Protein 8GJS (pdb70)

Secondary structure (DSSP, 8-state):
---SS-EEEE-HHHHHHHHHTT---SSEEHHHHHHHHHHHHHHTT-B-SSSTTEEE-TTSHHHHHHTSSEEETTS-HHHHHHHHHHEEE-/----HHHH------

Structure (mmCIF, N/CA/C/O backbone):
data_8GJS
#
_entry.id   8GJS
#
_cell.length_a   81.513
_cell.length_b   108.942
_cell.length_c   31.434
_cell.angle_alpha   90.00
_cell.angle_beta   90.00
_cell.angle_gamma   90.00
#
_symmetry.space_group_name_H-M   'C 2 2 21'
#
loop_
_entity.id
_entity.type
_entity.pdbx_description
1 polymer 'Protein Mdm4'
2 polymer ACE-LEU-THR-PHE-ALA-GLU-TYR-TRP-ALA-GLN-LEU-DAL-ALA-ALA-ALA-ALA-ALA-DAL
3 water water
#
loop_
_atom_site.group_PDB
_atom_site.id
_atom_site.type_symbol
_atom_site.label_atom_id
_atom_site.label_alt_id
_atom_site.label_comp_id
_atom_site.label_asym_id
_atom_site.label_entity_id
_atom_site.label_seq_id
_atom_site.pdbx_PDB_ins_code
_atom_site.Cartn_x
_atom_site.Cartn_y
_atom_site.Cartn_z
_atom_site.occupancy
_atom_site.B_iso_or_equiv
_atom_site.auth_seq_id
_atom_site.auth_comp_id
_atom_site.auth_asym_id
_atom_site.auth_atom_id
_atom_site.pdbx_PDB_model_num
ATOM 1 N N . LEU A 1 1 ? 23.233 9.575 -11.291 1.00 72.44 17 LEU A N 1
ATOM 2 C CA . LEU A 1 1 ? 21.963 8.918 -10.867 1.00 72.31 17 LEU A CA 1
ATOM 3 C C . LEU A 1 1 ? 21.627 7.740 -11.780 1.00 72.18 17 LEU A C 1
ATOM 4 O O . LEU A 1 1 ? 21.914 7.767 -12.977 1.00 71.88 17 LEU A O 1
ATOM 9 N N . PRO A 1 2 ? 21.008 6.691 -11.219 1.00 72.19 18 PRO A N 1
ATOM 10 C CA . PRO A 1 2 ? 20.688 5.453 -11.940 1.00 72.30 18 PRO A CA 1
ATOM 11 C C . PRO A 1 2 ? 19.677 5.640 -13.070 1.00 72.46 18 PRO A C 1
ATOM 12 O O . PRO A 1 2 ? 18.997 6.664 -13.148 1.00 72.43 18 PRO A O 1
ATOM 16 N N . GLY A 1 3 ? 19.585 4.637 -13.939 1.00 72.57 19 GLY A N 1
ATOM 17 C CA . GLY A 1 3 ? 18.678 4.705 -15.070 1.00 72.37 19 GLY A CA 1
ATOM 18 C C . GLY A 1 3 ? 17.217 4.618 -14.674 1.00 72.11 19 GLY A C 1
ATOM 19 O O . GLY A 1 3 ? 16.872 4.795 -13.507 1.00 72.85 19 GLY A O 1
ATOM 20 N N . GLU A 1 4 ? 16.357 4.338 -15.648 1.00 71.36 20 GLU A N 1
ATOM 21 C CA . GLU A 1 4 ? 14.913 4.397 -15.445 1.00 70.53 20 GLU A CA 1
ATOM 22 C C . GLU A 1 4 ? 14.377 3.220 -14.634 1.00 68.38 20 GLU A C 1
ATOM 23 O O . GLU A 1 4 ? 13.392 3.357 -13.908 1.00 69.04 20 GLU A O 1
ATOM 29 N N . GLY A 1 5 ? 15.024 2.066 -14.760 1.00 65.50 21 GLY A N 1
ATOM 30 C CA . GLY A 1 5 ? 14.524 0.872 -14.103 1.00 61.13 21 GLY A CA 1
ATOM 31 C C . GLY A 1 5 ? 15.100 0.647 -12.718 1.00 58.00 21 GLY A C 1
ATOM 32 O O . GLY A 1 5 ? 14.492 -0.034 -11.889 1.00 57.83 21 GLY A O 1
ATOM 33 N N . THR A 1 6 ? 16.272 1.221 -12.463 1.00 53.71 22 THR A N 1
ATOM 34 C CA . THR A 1 6 ? 16.962 1.016 -11.195 1.00 49.19 22 THR A CA 1
ATOM 35 C C . THR A 1 6 ? 16.217 1.698 -10.053 1.00 45.59 22 THR A C 1
ATOM 36 O O . THR A 1 6 ? 15.686 2.797 -10.213 1.00 44.62 22 THR A O 1
ATOM 40 N N . GLN A 1 7 ? 16.177 1.038 -8.901 1.00 40.32 23 GLN A N 1
ATOM 41 C CA . GLN A 1 7 ? 15.436 1.555 -7.761 1.00 36.04 23 GLN A CA 1
ATOM 42 C C . GLN A 1 7 ? 16.357 2.176 -6.721 1.00 32.10 23 GLN A C 1
ATOM 43 O O . GLN A 1 7 ? 17.509 1.773 -6.571 1.00 30.37 23 GLN A O 1
ATOM 49 N N . VAL A 1 8 ? 15.835 3.169 -6.009 1.00 28.33 24 VAL A N 1
ATOM 50 C CA . VAL A 1 8 ? 16.596 3.871 -4.987 1.00 25.51 24 VAL A CA 1
ATOM 51 C C . VAL A 1 8 ? 15.760 4.000 -3.724 1.00 23.74 24 VAL A C 1
ATOM 52 O O . VAL A 1 8 ? 14.531 3.979 -3.774 1.00 24.48 24 VAL A O 1
ATOM 56 N N . HIS A 1 9 ? 16.438 4.133 -2.593 1.00 22.96 25 HIS A N 1
ATOM 57 C CA . HIS A 1 9 ? 15.768 4.364 -1.322 1.00 22.89 25 HIS A CA 1
ATOM 58 C C . HIS A 1 9 ? 16.170 5.741 -0.800 1.00 22.38 25 HIS A C 1
ATOM 59 O O . HIS A 1 9 ? 17.340 5.987 -0.518 1.00 22.33 25 HIS A O 1
ATOM 66 N N . PRO A 1 10 ? 15.200 6.661 -0.676 1.00 22.80 26 PRO A N 1
ATOM 67 C CA . PRO A 1 10 ? 15.500 8.016 -0.200 1.00 23.35 26 PRO A CA 1
ATOM 68 C C . PRO A 1 10 ? 15.886 8.039 1.275 1.00 24.88 26 PRO A C 1
ATOM 69 O O . PRO A 1 10 ? 15.244 7.390 2.103 1.00 25.64 26 PRO A O 1
ATOM 73 N N . ARG A 1 11 ? 16.930 8.793 1.599 1.00 24.80 27 ARG A N 1
ATOM 74 C CA . ARG A 1 11 ? 17.287 9.043 2.987 1.00 26.47 27 ARG A CA 1
ATOM 75 C C . ARG A 1 11 ? 16.157 9.805 3.679 1.00 26.44 27 ARG A C 1
ATOM 76 O O . ARG A 1 11 ? 15.329 10.439 3.021 1.00 24.46 27 ARG A O 1
ATOM 84 N N . ALA A 1 12 ? 16.135 9.746 5.007 1.00 26.03 28 ALA A N 1
ATOM 85 C CA . ALA A 1 12 ? 14.981 10.193 5.785 1.00 27.17 28 ALA A CA 1
ATOM 86 C C . ALA A 1 12 ? 14.486 11.602 5.447 1.00 25.43 28 ALA A C 1
ATOM 87 O O . ALA A 1 12 ? 13.291 11.807 5.233 1.00 25.25 28 ALA A O 1
ATOM 89 N N . PRO A 1 13 ? 15.396 12.591 5.392 1.00 25.02 29 PRO A N 1
ATOM 90 C CA . PRO A 1 13 ? 14.991 13.981 5.141 1.00 24.10 29 PRO A CA 1
ATOM 91 C C . PRO A 1 13 ? 14.276 14.152 3.800 1.00 22.87 29 PRO A C 1
ATOM 92 O O . PRO A 1 13 ? 13.324 14.924 3.689 1.00 22.35 29 PRO A O 1
ATOM 96 N N . LEU A 1 14 ? 14.739 13.431 2.784 1.00 21.51 30 LEU A N 1
ATOM 97 C CA . LEU A 1 14 ? 14.100 13.475 1.474 1.00 19.92 30 LEU A CA 1
ATOM 98 C C . LEU A 1 14 ? 12.793 12.681 1.484 1.00 20.95 30 LEU A C 1
ATOM 99 O O . LEU A 1 14 ? 11.784 13.125 0.940 1.00 19.83 30 LEU A O 1
ATOM 104 N N . LEU A 1 15 ? 12.804 11.512 2.118 1.00 21.25 31 LEU A N 1
ATOM 105 C CA . LEU A 1 15 ? 11.600 10.693 2.177 1.00 23.20 31 LEU A CA 1
ATOM 106 C C . LEU A 1 15 ? 10.462 11.473 2.825 1.00 23.05 31 LEU A C 1
ATOM 107 O O . LEU A 1 15 ? 9.314 11.390 2.391 1.00 24.23 31 LEU A O 1
ATOM 112 N N . GLN A 1 16 ? 10.792 12.236 3.862 1.00 24.87 32 GLN A N 1
ATOM 113 C CA . GLN A 1 16 ? 9.804 13.054 4.559 1.00 27.84 32 GLN A CA 1
ATOM 114 C C . GLN A 1 16 ? 9.106 13.984 3.573 1.00 27.88 32 GLN A C 1
ATOM 115 O O . GLN A 1 16 ? 7.880 14.111 3.579 1.00 27.95 32 GLN A O 1
ATOM 121 N N . ILE A 1 17 ? 9.895 14.628 2.721 1.00 25.93 33 ILE A N 1
ATOM 122 C CA . ILE A 1 17 ? 9.352 15.553 1.734 1.00 24.34 33 ILE A CA 1
ATOM 123 C C . ILE A 1 17 ? 8.480 14.839 0.707 1.00 22.04 33 ILE A C 1
ATOM 124 O O . ILE A 1 17 ? 7.404 15.325 0.351 1.00 22.52 33 ILE A O 1
ATOM 129 N N . LEU A 1 18 ? 8.927 13.678 0.238 1.00 21.80 34 LEU A N 1
ATOM 130 C CA . LEU A 1 18 ? 8.135 12.901 -0.707 1.00 22.53 34 LEU A CA 1
ATOM 131 C C . LEU A 1 18 ? 6.804 12.487 -0.071 1.00 24.29 34 LEU A C 1
ATOM 132 O O . LEU A 1 18 ? 5.769 12.462 -0.737 1.00 25.45 34 LEU A O 1
ATOM 137 N N . LYS A 1 19 ? 6.837 12.177 1.222 1.00 26.87 35 LYS A N 1
ATOM 138 C CA . LYS A 1 19 ? 5.626 11.802 1.953 1.00 29.50 35 LYS A CA 1
ATOM 139 C C . LYS A 1 19 ? 4.613 12.942 1.988 1.00 28.42 35 LYS A C 1
ATOM 140 O O . LYS A 1 19 ? 3.417 12.729 1.793 1.00 27.93 35 LYS A O 1
ATOM 146 N N . VAL A 1 20 ? 5.097 14.152 2.243 1.00 28.53 36 VAL A N 1
ATOM 147 C CA . VAL A 1 20 ? 4.237 15.329 2.240 1.00 27.99 36 VAL A CA 1
ATOM 148 C C . VAL A 1 2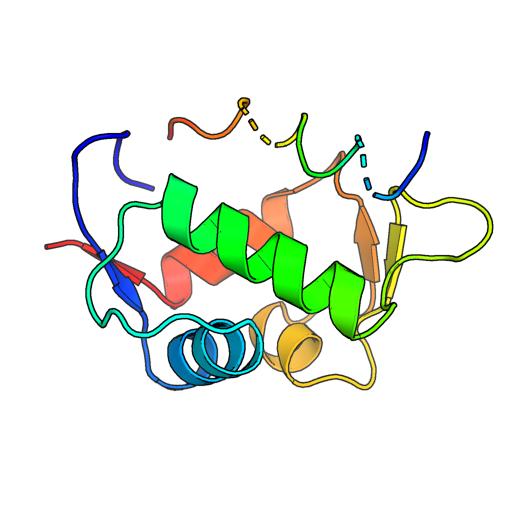0 ? 3.512 15.457 0.904 1.00 28.22 36 VAL A C 1
ATOM 149 O O . VAL A 1 20 ? 2.359 15.880 0.852 1.00 28.26 36 VAL A O 1
ATOM 153 N N . ALA A 1 21 ? 4.191 15.072 -0.174 1.00 27.07 37 ALA A N 1
ATOM 154 C CA . ALA A 1 21 ? 3.630 15.170 -1.516 1.00 26.92 37 ALA A CA 1
ATOM 155 C C . ALA A 1 21 ? 2.717 13.993 -1.843 1.00 27.90 37 ALA A C 1
ATOM 156 O O . ALA A 1 21 ? 2.149 13.927 -2.930 1.00 29.32 37 ALA A O 1
ATOM 158 N N . GLY A 1 22 ? 2.590 13.059 -0.905 1.00 29.35 38 GLY A N 1
ATOM 159 C CA . GLY A 1 22 ? 1.616 11.993 -1.058 1.00 30.74 38 GLY A CA 1
ATOM 160 C C . GLY A 1 22 ? 2.195 10.619 -1.352 1.00 31.78 38 GLY A C 1
ATOM 161 O O . GLY A 1 22 ? 1.451 9.678 -1.622 1.00 32.01 38 GLY A O 1
ATOM 162 N N . ALA A 1 23 ? 3.518 10.496 -1.301 1.00 32.15 39 ALA A N 1
ATOM 163 C CA . ALA A 1 23 ? 4.171 9.228 -1.612 1.00 32.86 39 ALA A CA 1
ATOM 164 C C . ALA A 1 23 ? 3.963 8.223 -0.485 1.00 34.21 39 ALA A C 1
ATOM 165 O O . ALA A 1 23 ? 4.206 8.527 0.682 1.00 33.47 39 ALA A O 1
ATOM 167 N N . GLN A 1 24 ? 3.515 7.026 -0.848 1.00 37.55 40 GLN A N 1
ATOM 168 C CA . GLN A 1 24 ? 3.286 5.958 0.117 1.00 41.04 40 GLN A CA 1
ATOM 169 C C . GLN A 1 24 ? 4.455 4.976 0.100 1.00 42.17 40 GLN A C 1
ATOM 170 O O . GLN A 1 24 ? 4.707 4.275 1.080 1.00 43.45 40 GLN A O 1
ATOM 176 N N . GLU A 1 25 ? 5.164 4.938 -1.023 1.00 42.56 41 GLU A N 1
ATOM 177 C CA . GLU A 1 25 ? 6.244 3.981 -1.229 1.00 42.49 41 GLU A CA 1
ATOM 178 C C . GLU A 1 25 ? 7.469 4.321 -0.383 1.00 41.57 41 GLU A C 1
ATOM 179 O O . GLU A 1 25 ? 7.584 5.426 0.150 1.00 40.76 41 GLU A O 1
ATOM 185 N N . GLU A 1 26 ? 8.378 3.359 -0.260 1.00 39.93 42 GLU A N 1
ATOM 186 C CA . GLU A 1 26 ? 9.660 3.588 0.395 1.00 38.30 42 GLU A CA 1
ATOM 187 C C . GLU A 1 26 ? 10.792 3.366 -0.604 1.00 36.03 42 GLU A C 1
ATOM 188 O O . GLU A 1 26 ? 11.933 3.760 -0.367 1.00 34.65 42 GLU A O 1
ATOM 194 N N . VAL A 1 27 ? 10.464 2.723 -1.720 1.00 34.65 43 VAL A N 1
ATOM 195 C CA . VAL A 1 27 ? 11.419 2.500 -2.800 1.00 33.59 43 VAL A CA 1
ATOM 196 C C . VAL A 1 27 ? 10.893 3.093 -4.102 1.00 32.27 43 VAL A C 1
ATOM 197 O O . VAL A 1 27 ? 9.720 2.931 -4.440 1.00 33.30 43 VAL A O 1
ATOM 201 N N . PHE A 1 28 ? 11.767 3.782 -4.829 1.00 31.19 44 PHE A N 1
ATOM 202 C CA . PHE A 1 28 ? 11.357 4.547 -6.001 1.00 29.23 44 PHE A CA 1
ATOM 203 C C . PHE A 1 28 ? 12.318 4.337 -7.162 1.00 27.03 44 PHE A C 1
ATOM 204 O O . PHE A 1 28 ? 13.441 3.873 -6.974 1.00 27.39 44 PHE A O 1
ATOM 212 N N . THR A 1 29 ? 11.871 4.692 -8.361 1.00 26.67 45 THR A N 1
ATOM 213 C CA . THR A 1 29 ? 12.788 5.021 -9.443 1.00 27.04 45 THR A CA 1
ATOM 214 C C . THR A 1 29 ? 13.090 6.515 -9.333 1.00 26.81 45 THR A C 1
ATOM 215 O O . THR A 1 29 ? 12.344 7.255 -8.692 1.00 26.36 45 THR A O 1
ATOM 219 N N . VAL A 1 30 ? 14.177 6.959 -9.952 1.00 26.53 46 VAL A N 1
ATOM 220 C CA . VAL A 1 30 ? 14.519 8.376 -9.923 1.00 27.60 46 VAL A CA 1
ATOM 221 C C . VAL A 1 30 ? 13.381 9.219 -10.492 1.00 27.45 46 VAL A C 1
ATOM 222 O O . VAL A 1 30 ? 13.090 10.301 -9.988 1.00 25.56 46 VAL A O 1
ATOM 226 N N . LYS A 1 31 ? 12.730 8.715 -11.534 1.00 28.12 47 LYS A N 1
ATOM 227 C CA . LYS A 1 31 ? 11.643 9.449 -12.170 1.00 29.02 47 LYS A CA 1
ATOM 228 C C . LYS A 1 31 ? 10.471 9.651 -11.211 1.00 27.85 47 LYS A C 1
ATOM 229 O O . LYS A 1 31 ? 9.831 10.702 -11.213 1.00 27.25 47 LYS A O 1
ATOM 235 N N . GLU A 1 32 ? 10.197 8.645 -10.389 1.00 26.64 48 GLU A N 1
ATOM 236 C CA . GLU A 1 32 ? 9.143 8.751 -9.388 1.00 25.73 48 GLU A CA 1
ATOM 237 C C . GLU A 1 32 ? 9.507 9.757 -8.298 1.00 23.95 48 GLU A C 1
ATOM 238 O O . GLU A 1 32 ? 8.655 10.520 -7.843 1.00 24.24 48 GLU A O 1
ATOM 244 N N . VAL A 1 33 ? 10.770 9.755 -7.884 1.00 22.30 49 VAL A N 1
ATOM 245 C CA . VAL A 1 33 ? 11.255 10.750 -6.932 1.00 20.93 49 VAL A CA 1
ATOM 246 C C . 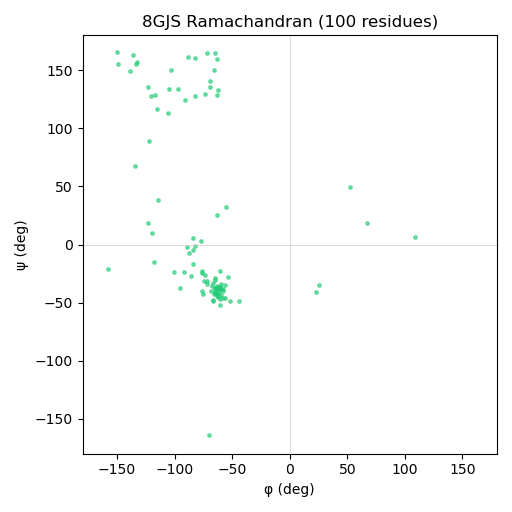VAL A 1 33 ? 11.040 12.149 -7.508 1.00 21.13 49 VAL A C 1
ATOM 247 O O . VAL A 1 33 ? 10.536 13.045 -6.826 1.00 18.89 49 VAL A O 1
ATOM 251 N N . MET A 1 34 ? 11.407 12.328 -8.773 1.00 19.95 50 MET A N 1
ATOM 252 C CA . MET A 1 34 ? 11.247 13.622 -9.424 1.00 21.82 50 MET A CA 1
ATOM 253 C C . MET A 1 34 ? 9.780 14.025 -9.531 1.00 21.71 50 MET A C 1
ATOM 254 O O . MET A 1 34 ? 9.443 15.203 -9.411 1.00 21.86 50 MET A O 1
ATOM 259 N N . HIS A 1 35 ? 8.906 13.049 -9.755 1.00 21.99 51 HIS A N 1
ATOM 260 C CA . HIS A 1 35 ? 7.475 13.321 -9.808 1.00 22.46 51 HIS A CA 1
ATOM 261 C C . HIS A 1 35 ? 6.986 13.899 -8.485 1.00 21.63 51 HIS A C 1
ATOM 262 O O . HIS A 1 35 ? 6.255 14.891 -8.459 1.00 19.61 51 HIS A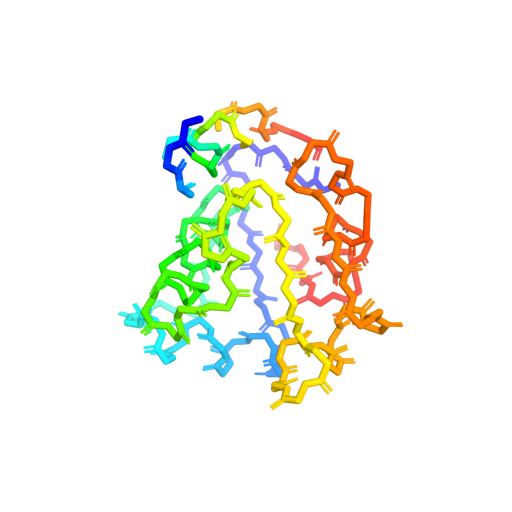 O 1
ATOM 269 N N . TYR A 1 36 ? 7.388 13.280 -7.382 1.00 20.54 52 TYR A N 1
ATOM 270 C CA . TYR A 1 36 ? 6.915 13.728 -6.081 1.00 20.91 52 TYR A CA 1
ATOM 271 C C . TYR A 1 36 ? 7.530 15.061 -5.655 1.00 18.83 52 TYR A C 1
ATOM 272 O O . TYR A 1 36 ? 6.882 15.844 -4.963 1.00 18.66 52 TYR A O 1
ATOM 281 N N . LEU A 1 37 ? 8.766 15.327 -6.073 1.00 18.25 53 LEU A N 1
ATOM 282 C CA . LEU A 1 37 ? 9.377 16.625 -5.787 1.00 18.13 53 LEU A CA 1
ATOM 283 C C . LEU A 1 37 ? 8.626 17.738 -6.512 1.00 18.38 53 LEU A C 1
ATOM 284 O O . LEU A 1 37 ? 8.400 18.811 -5.952 1.00 16.92 53 LEU A O 1
ATOM 289 N N . GLY A 1 38 ? 8.233 17.478 -7.756 1.00 18.05 54 GLY A N 1
ATOM 290 C CA . GLY A 1 38 ? 7.422 18.436 -8.485 1.00 18.38 54 GLY A CA 1
ATOM 291 C C . GLY A 1 38 ? 6.074 18.664 -7.823 1.00 18.10 54 GLY A C 1
ATOM 292 O O . GLY A 1 38 ? 5.596 19.793 -7.738 1.00 15.32 54 GLY A O 1
ATOM 293 N N . GLN A 1 39 ? 5.461 17.585 -7.349 1.00 18.29 55 GLN A N 1
ATOM 294 C CA . GLN A 1 39 ? 4.193 17.674 -6.630 1.00 18.68 55 GLN A CA 1
ATOM 295 C C . GLN A 1 39 ? 4.358 18.539 -5.385 1.00 16.11 55 GLN A C 1
ATOM 296 O O . GLN A 1 39 ? 3.520 19.382 -5.081 1.00 15.87 55 GLN A O 1
ATOM 302 N N . TYR A 1 40 ? 5.453 18.321 -4.669 1.00 16.27 56 TYR A N 1
ATOM 303 C CA . TYR A 1 40 ? 5.732 19.064 -3.448 1.00 15.46 56 TYR A CA 1
ATOM 304 C C . TYR A 1 40 ? 5.858 20.568 -3.712 1.00 14.93 56 TYR A C 1
ATOM 305 O O . TYR A 1 40 ? 5.216 21.381 -3.049 1.00 13.05 56 TYR A O 1
ATOM 314 N N . ILE A 1 41 ? 6.696 20.935 -4.678 1.00 13.53 57 ILE A N 1
ATOM 315 C CA . ILE A 1 41 ? 6.901 22.340 -5.011 1.00 12.43 57 ILE A CA 1
ATOM 316 C C . ILE A 1 41 ? 5.603 23.002 -5.455 1.00 13.51 57 ILE A C 1
ATOM 317 O O . ILE A 1 41 ? 5.331 24.156 -5.124 1.00 13.02 57 ILE A O 1
ATOM 322 N N . MET A 1 42 ? 4.799 22.258 -6.205 1.00 15.53 58 MET A N 1
ATOM 323 C CA . MET A 1 42 ? 3.520 22.755 -6.685 1.00 16.32 58 MET A CA 1
ATOM 324 C C . MET A 1 42 ? 2.546 22.980 -5.524 1.00 15.92 58 MET A C 1
ATOM 325 O O . MET A 1 42 ? 1.933 24.044 -5.416 1.00 17.03 58 MET A O 1
ATOM 330 N N . MET A 1 43 ? 2.421 21.989 -4.644 1.00 15.44 59 MET A N 1
ATOM 331 C CA . MET A 1 43 ? 1.500 22.086 -3.511 1.00 17.27 59 MET A CA 1
ATOM 332 C C . MET A 1 43 ? 1.863 23.235 -2.586 1.00 17.19 59 MET A C 1
ATOM 333 O O . MET A 1 43 ? 0.985 23.940 -2.088 1.00 14.70 59 MET A O 1
ATOM 338 N N . LYS A 1 44 ? 3.161 23.403 -2.342 1.00 14.94 60 LYS A N 1
ATOM 339 C CA . LYS A 1 44 ? 3.649 24.426 -1.424 1.00 16.08 60 LYS A CA 1
ATOM 340 C C . LYS A 1 44 ? 3.790 25.780 -2.116 1.00 14.81 60 LYS A C 1
ATOM 341 O O . LYS A 1 44 ? 4.114 26.782 -1.474 1.00 14.85 60 LYS A O 1
ATOM 347 N N . GLN A 1 45 ? 3.550 25.796 -3.426 1.00 13.62 61 GLN A N 1
ATOM 348 C CA . GLN A 1 45 ? 3.645 27.016 -4.225 1.00 12.93 61 GLN A CA 1
ATOM 349 C C . GLN A 1 45 ? 4.979 27.730 -4.039 1.00 13.66 61 GLN A C 1
ATOM 350 O O . GLN A 1 45 ? 5.026 28.938 -3.806 1.00 12.55 61 GLN A O 1
ATOM 356 N N . LEU A 1 46 ? 6.062 26.968 -4.156 1.00 12.97 62 LEU A N 1
ATOM 357 C CA . LEU A 1 46 ? 7.401 27.506 -3.955 1.00 13.95 62 LEU A CA 1
ATOM 358 C C . LEU A 1 46 ? 7.940 28.161 -5.220 1.00 14.97 62 LEU A C 1
ATOM 359 O O . LEU A 1 46 ? 8.894 28.935 -5.164 1.00 16.41 62 LEU A O 1
ATOM 364 N N . TYR A 1 47 ? 7.328 27.866 -6.365 1.00 14.04 63 TYR A N 1
ATOM 365 C CA . TYR A 1 47 ? 7.754 28.5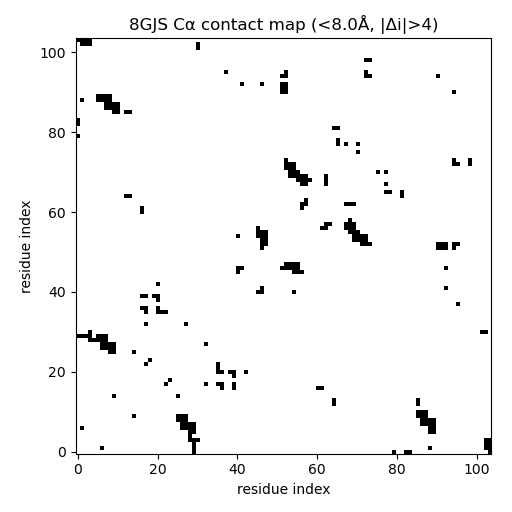12 -7.597 1.00 13.68 63 TYR A CA 1
ATOM 366 C C . TYR A 1 47 ? 7.466 30.011 -7.564 1.00 16.15 63 TYR A C 1
ATOM 367 O O . TYR A 1 47 ? 6.524 30.466 -6.907 1.00 16.36 63 TYR A O 1
ATOM 376 N N . ASP A 1 48 ? 8.300 30.773 -8.264 1.00 14.81 64 ASP A N 1
ATOM 377 C CA . ASP A 1 48 ? 8.075 32.201 -8.450 1.00 17.51 64 ASP A CA 1
ATOM 378 C C . ASP A 1 48 ? 6.761 32.398 -9.209 1.00 17.09 64 ASP A C 1
ATOM 379 O O . ASP A 1 48 ? 6.514 31.736 -10.214 1.00 17.07 64 ASP A O 1
ATOM 384 N N . LYS A 1 49 ? 5.917 33.306 -8.729 1.00 20.47 65 LYS A N 1
ATOM 385 C CA . LYS A 1 49 ? 4.582 33.475 -9.302 1.00 21.70 65 LYS A CA 1
ATOM 386 C C . LYS A 1 49 ? 4.608 34.022 -10.732 1.00 22.25 65 LYS A C 1
ATOM 387 O O . LYS A 1 49 ? 3.750 33.683 -11.554 1.00 20.96 65 LYS A O 1
ATOM 393 N N . GLN A 1 50 ? 5.595 34.864 -11.025 1.00 21.35 66 GLN A N 1
ATOM 394 C CA . GLN A 1 50 ? 5.672 35.537 -12.316 1.00 22.89 66 GLN A CA 1
ATOM 395 C C . GLN A 1 50 ? 6.576 34.802 -13.305 1.00 22.24 66 GLN A C 1
ATOM 396 O O . GLN A 1 50 ? 6.288 34.748 -14.500 1.00 22.32 66 GLN A O 1
ATOM 402 N N . ARG A 1 51 ? 7.672 34.243 -12.803 1.00 19.35 67 ARG A N 1
ATOM 403 C CA . ARG A 1 51 ? 8.614 33.520 -13.649 1.00 17.34 67 ARG A CA 1
ATOM 404 C C . ARG A 1 51 ? 8.767 32.091 -13.126 1.00 15.87 67 ARG A C 1
ATOM 405 O O . ARG A 1 51 ? 9.639 31.804 -12.306 1.00 14.95 67 ARG A O 1
ATOM 413 N N . GLN A 1 52 ? 7.913 31.195 -13.611 1.00 14.82 68 GLN A N 1
ATOM 414 C CA . GLN A 1 52 ? 7.603 29.979 -12.865 1.00 14.33 68 GLN A CA 1
ATOM 415 C C . GLN A 1 52 ? 8.591 28.832 -13.047 1.00 15.11 68 GLN A C 1
ATOM 416 O O . GLN A 1 52 ? 8.379 27.739 -12.525 1.00 12.75 68 GLN A O 1
ATOM 422 N N . HIS A 1 53 ? 9.680 29.084 -13.770 1.00 14.17 69 HIS A N 1
ATOM 423 C CA . HIS A 1 53 ? 10.787 28.130 -13.823 1.00 13.79 69 HIS A CA 1
ATOM 424 C C . HIS A 1 53 ? 11.762 28.372 -12.673 1.00 13.69 69 HIS A C 1
ATOM 425 O O . HIS A 1 53 ? 12.693 27.597 -12.470 1.00 13.03 69 HIS A O 1
ATOM 432 N N . ILE A 1 54 ? 11.550 29.450 -11.926 1.00 12.80 70 ILE A N 1
ATOM 433 C CA . ILE A 1 54 ? 12.369 29.736 -10.754 1.00 13.02 70 ILE A CA 1
ATOM 434 C C . ILE A 1 54 ? 11.652 29.249 -9.499 1.00 13.52 70 ILE A C 1
ATOM 435 O O . ILE A 1 54 ? 10.457 29.495 -9.325 1.00 13.76 70 ILE A O 1
ATOM 440 N N . VAL A 1 55 ? 12.385 28.553 -8.634 1.00 14.09 71 VAL A N 1
ATOM 441 C CA . VAL A 1 55 ? 11.825 28.046 -7.381 1.00 13.52 71 VAL A CA 1
ATOM 442 C C . VAL A 1 55 ? 12.543 28.678 -6.192 1.00 15.54 71 VAL A C 1
ATOM 443 O O . VAL A 1 55 ? 13.773 28.653 -6.117 1.00 15.82 71 VAL A O 1
ATOM 447 N N . HIS A 1 56 ? 11.770 29.235 -5.263 1.00 14.90 72 HIS A N 1
ATOM 448 C CA . HIS A 1 56 ? 12.327 29.838 -4.055 1.00 16.04 72 HIS A CA 1
ATOM 449 C C . HIS A 1 56 ? 12.065 28.927 -2.857 1.00 16.93 72 HIS A C 1
ATOM 450 O O . HIS A 1 56 ? 10.915 28.746 -2.441 1.00 17.89 72 HIS A O 1
ATOM 457 N N . CYS A 1 57 ? 13.132 28.366 -2.296 1.00 16.13 73 CYS A N 1
ATOM 458 C CA . CYS A 1 57 ? 13.011 27.341 -1.261 1.00 17.62 73 CYS A CA 1
ATOM 459 C C . CYS A 1 57 ? 13.730 27.722 0.031 1.00 18.51 73 CYS A C 1
ATOM 460 O O . CYS A 1 57 ? 14.000 26.863 0.871 1.00 16.49 73 CYS A O 1
ATOM 463 N N . HIS A 1 58 ? 14.022 29.009 0.190 1.00 20.36 74 HIS A N 1
ATOM 464 C CA . HIS A 1 58 ? 14.852 29.485 1.294 1.00 23.47 74 HIS A CA 1
ATOM 465 C C . HIS A 1 58 ? 14.231 29.290 2.673 1.00 26.28 74 HIS A C 1
ATOM 466 O O . HIS A 1 58 ? 14.946 29.140 3.664 1.00 29.29 74 HIS A O 1
ATOM 473 N N . ASP A 1 59 ? 12.907 29.301 2.750 1.00 26.90 75 ASP A N 1
ATOM 474 C CA . ASP A 1 59 ? 12.253 29.134 4.044 1.00 29.97 75 ASP A CA 1
ATOM 475 C C . ASP A 1 59 ? 11.457 27.837 4.084 1.00 27.01 75 ASP A C 1
ATOM 476 O O . ASP A 1 59 ? 10.369 27.783 4.652 1.00 29.07 75 ASP A O 1
ATOM 481 N N . ASP A 1 60 ? 12.012 26.795 3.474 1.00 23.23 76 ASP A N 1
ATOM 482 C CA . ASP A 1 60 ? 11.340 25.505 3.373 1.00 20.18 76 ASP A CA 1
ATOM 483 C C . ASP A 1 60 ? 12.344 24.382 3.627 1.00 20.37 76 ASP A C 1
ATOM 484 O O . ASP A 1 60 ? 13.532 24.522 3.331 1.00 19.21 76 ASP A O 1
ATOM 489 N N . PRO A 1 61 ? 11.878 23.252 4.183 1.00 19.18 77 PRO A N 1
ATOM 490 C CA . PRO A 1 61 ? 12.745 22.086 4.389 1.00 18.80 77 PRO A CA 1
ATOM 491 C C . PRO A 1 61 ? 13.460 21.627 3.119 1.00 17.24 77 PRO A C 1
ATOM 492 O O . PRO A 1 61 ? 14.548 21.058 3.188 1.00 16.66 77 PRO A O 1
ATOM 496 N N . LEU A 1 62 ? 12.859 21.885 1.960 1.00 16.61 78 LEU A N 1
ATOM 497 C CA . LEU A 1 62 ? 13.500 21.517 0.698 1.00 16.50 78 LEU A CA 1
ATOM 498 C C . LEU A 1 62 ? 14.790 22.308 0.487 1.00 17.84 78 LEU A C 1
ATOM 499 O O . LEU A 1 62 ? 15.776 21.780 -0.037 1.00 15.39 78 LEU A O 1
ATOM 504 N N . GLY A 1 63 ? 14.777 23.577 0.893 1.00 16.31 79 GLY A N 1
ATOM 505 C CA . GLY A 1 63 ? 15.968 24.400 0.765 1.00 17.32 79 GLY A CA 1
ATOM 506 C C . GLY A 1 63 ? 17.109 23.906 1.636 1.00 17.85 79 GLY A C 1
ATOM 507 O O . GLY A 1 63 ? 18.284 24.065 1.286 1.00 17.21 79 GLY A O 1
ATOM 508 N N . GLU A 1 64 ? 16.773 23.295 2.770 1.00 17.04 80 GLU A N 1
ATOM 509 C CA . GLU A 1 64 ? 17.786 22.703 3.645 1.00 19.17 80 GLU A CA 1
ATOM 510 C C . GLU A 1 64 ? 18.503 21.549 2.958 1.00 18.66 80 GLU A C 1
ATOM 511 O O . GLU A 1 64 ? 19.705 21.359 3.139 1.00 19.83 80 GLU A O 1
ATOM 517 N N . LEU A 1 65 ? 17.762 20.770 2.175 1.00 18.44 81 LEU A N 1
ATOM 518 C CA . LEU A 1 65 ? 18.353 19.660 1.437 1.00 17.64 81 LEU A CA 1
ATOM 519 C C . LEU A 1 65 ? 19.132 20.140 0.214 1.00 18.24 81 LEU A C 1
ATOM 520 O O . LEU A 1 65 ? 20.205 19.617 -0.086 1.00 18.87 81 LEU A O 1
ATOM 525 N N . LEU A 1 66 ? 18.600 21.135 -0.491 1.00 15.09 82 LEU A N 1
ATOM 526 C CA . LEU A 1 66 ? 19.263 21.645 -1.688 1.00 14.89 82 LEU A CA 1
ATOM 527 C C . LEU A 1 66 ? 20.462 22.537 -1.365 1.00 14.65 82 LEU A C 1
ATOM 528 O O . LEU A 1 66 ? 21.365 22.690 -2.190 1.00 14.70 82 LEU A O 1
ATOM 533 N N . GLU A 1 67 ? 20.451 23.130 -0.173 1.00 14.09 83 GLU A N 1
ATOM 534 C CA . GLU A 1 67 ? 21.529 24.004 0.297 1.00 15.30 83 GLU A CA 1
ATOM 535 C C . GLU A 1 67 ? 21.644 25.309 -0.491 1.00 15.33 83 GLU A C 1
ATOM 536 O O . GLU A 1 67 ? 22.675 25.988 -0.445 1.00 15.35 83 GLU A O 1
ATOM 542 N N . VAL A 1 68 ? 20.579 25.660 -1.208 1.00 15.61 84 VAL A N 1
ATOM 543 C CA . VAL A 1 68 ? 20.503 26.932 -1.918 1.00 14.65 84 VAL A CA 1
ATOM 544 C C . VAL A 1 68 ? 19.153 27.594 -1.637 1.00 15.84 84 VAL A C 1
ATOM 545 O O . VAL A 1 68 ? 18.188 26.921 -1.265 1.00 16.53 84 VAL A O 1
ATOM 549 N N . GLY A 1 69 ? 19.088 28.912 -1.802 1.00 14.03 85 GLY A N 1
ATOM 550 C CA . GLY A 1 69 ? 17.846 29.618 -1.519 1.00 14.66 85 GLY A CA 1
ATOM 551 C C . GLY A 1 69 ? 16.875 29.634 -2.689 1.00 15.08 85 GLY A C 1
ATOM 552 O O . GLY A 1 69 ? 15.658 29.731 -2.500 1.00 15.39 85 GLY A O 1
ATOM 553 N N . SER A 1 70 ? 17.414 29.545 -3.901 1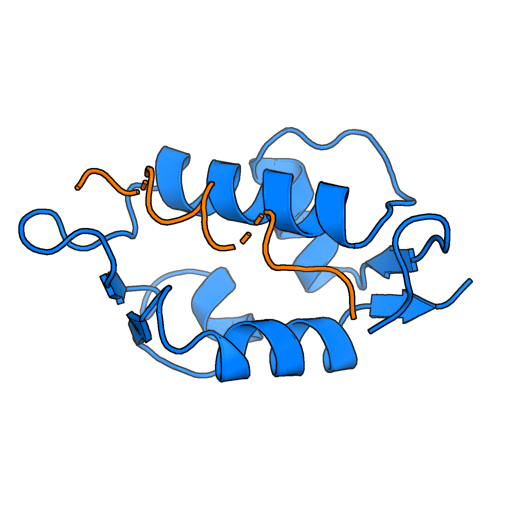.00 14.49 86 SER A N 1
ATOM 554 C CA . SER A 1 70 ? 16.603 29.514 -5.115 1.00 14.41 86 SER A CA 1
ATOM 555 C C . SER A 1 70 ? 17.324 28.680 -6.167 1.00 14.35 86 SER A C 1
ATOM 556 O O . SER A 1 70 ? 18.549 28.541 -6.129 1.00 15.29 86 SER A O 1
ATOM 559 N N . PHE A 1 71 ? 16.571 28.128 -7.109 1.00 12.42 87 PHE A N 1
ATOM 560 C CA . PHE A 1 71 ? 17.182 27.500 -8.273 1.00 13.45 87 PHE A CA 1
ATOM 561 C C . PHE A 1 71 ? 16.270 27.591 -9.489 1.00 13.89 87 PHE A C 1
ATOM 562 O O . PHE A 1 71 ? 15.085 27.922 -9.372 1.00 12.57 87 PHE A O 1
ATOM 570 N N . SER A 1 72 ? 16.839 27.315 -10.657 1.00 12.58 88 SER A N 1
ATOM 571 C CA . SER A 1 72 ? 16.080 27.302 -11.899 1.00 13.52 88 SER A CA 1
ATOM 572 C C . SER A 1 72 ? 15.835 25.867 -12.355 1.00 13.37 88 SER A C 1
ATOM 573 O O . SER A 1 72 ? 16.752 25.040 -12.368 1.00 14.11 88 SER A O 1
ATOM 576 N N . VAL A 1 73 ? 14.594 25.577 -12.739 1.00 12.95 89 VAL A N 1
ATOM 577 C CA . VAL A 1 73 ? 14.251 24.262 -13.268 1.00 12.63 89 VAL A CA 1
ATOM 578 C C . VAL A 1 73 ? 15.060 23.970 -14.536 1.00 13.35 89 VAL A C 1
ATOM 579 O O . VAL A 1 73 ? 15.273 22.814 -14.897 1.00 14.79 89 VAL A O 1
ATOM 583 N N . LYS A 1 74 ? 15.524 25.029 -15.195 1.00 13.86 90 LYS A N 1
ATOM 584 C CA . LYS A 1 74 ? 16.316 24.894 -16.417 1.00 15.20 90 LYS A CA 1
ATOM 585 C C . LYS A 1 74 ? 17.822 24.775 -16.148 1.00 15.18 90 LYS A C 1
ATOM 586 O O . LYS A 1 74 ? 18.615 24.634 -17.085 1.00 15.92 90 LYS A O 1
ATOM 592 N N . ASN A 1 75 ? 18.209 24.845 -14.875 1.00 14.76 91 ASN A N 1
ATOM 593 C CA . ASN A 1 75 ? 19.599 24.636 -14.445 1.00 15.39 91 ASN A CA 1
ATOM 594 C C . ASN A 1 75 ? 19.576 23.708 -13.228 1.00 15.02 91 ASN A C 1
ATOM 595 O O . ASN A 1 75 ? 19.886 24.117 -12.116 1.00 15.95 91 ASN A O 1
ATOM 600 N N . PRO A 1 76 ? 19.186 22.444 -13.434 1.00 16.33 92 PRO A N 1
ATOM 601 C CA . PRO A 1 76 ? 18.799 21.525 -12.353 1.00 16.50 92 PRO A CA 1
ATOM 602 C C . PRO A 1 76 ? 19.950 20.921 -11.555 1.00 17.30 92 PRO A C 1
ATOM 603 O O . PRO A 1 76 ? 19.726 20.103 -10.665 1.00 17.58 92 PRO A O 1
ATOM 607 N N . SER A 1 77 ? 21.177 21.321 -11.864 1.00 17.77 93 SER A N 1
ATOM 608 C CA . SER A 1 77 ? 22.340 20.748 -11.191 1.00 19.11 93 SER A CA 1
ATOM 609 C C . SER A 1 77 ? 22.189 20.597 -9.672 1.00 18.68 93 SER A C 1
ATOM 610 O O . SER A 1 77 ? 22.479 19.532 -9.122 1.00 18.70 93 SER A O 1
ATOM 613 N N . PRO A 1 78 ? 21.732 21.653 -8.971 1.00 17.91 94 PRO A N 1
ATOM 614 C CA . PRO A 1 78 ? 21.587 21.591 -7.506 1.00 17.21 94 PRO A CA 1
ATOM 615 C C . PRO A 1 78 ? 20.633 20.487 -7.070 1.00 17.48 94 PRO A C 1
ATOM 616 O O . PRO A 1 78 ? 20.804 19.868 -6.015 1.00 16.83 94 PRO A O 1
ATOM 620 N N . LEU A 1 79 ? 19.611 20.258 -7.884 1.00 16.81 95 LEU A N 1
ATOM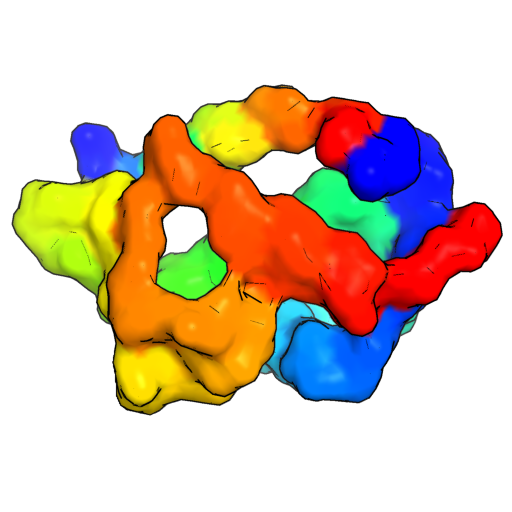 621 C CA . LEU A 1 79 ? 18.646 19.208 -7.617 1.00 17.12 95 LEU A CA 1
ATOM 622 C C . LEU A 1 79 ? 19.320 17.843 -7.740 1.00 17.71 95 LEU A C 1
ATOM 623 O O . LEU A 1 79 ? 19.170 16.983 -6.871 1.00 16.21 95 LEU A O 1
ATOM 628 N N . TYR A 1 80 ? 20.067 17.649 -8.825 1.00 18.77 96 TYR A N 1
ATOM 629 C CA . TYR A 1 80 ? 20.717 16.364 -9.070 1.00 19.06 96 TYR A CA 1
ATOM 630 C C . TYR A 1 80 ? 21.774 16.063 -8.009 1.00 19.05 96 TYR A C 1
ATOM 631 O O . TYR A 1 80 ? 21.924 14.918 -7.587 1.00 18.33 96 TYR A O 1
ATOM 640 N N . GLU A 1 81 ? 22.510 17.084 -7.580 1.00 17.51 97 GLU A N 1
ATOM 641 C CA . GLU A 1 81 ? 23.525 16.884 -6.550 1.00 18.46 97 GLU A CA 1
ATOM 642 C C . GLU A 1 81 ? 22.884 16.540 -5.207 1.00 18.08 97 GLU A C 1
ATOM 643 O O . GLU A 1 81 ? 23.422 15.742 -4.445 1.00 18.31 97 GLU A O 1
ATOM 649 N N . MET A 1 82 ? 21.732 17.138 -4.920 1.00 15.92 98 MET A N 1
ATOM 650 C CA . MET A 1 82 ? 20.988 16.803 -3.709 1.00 16.41 98 MET A CA 1
ATOM 651 C C . MET A 1 82 ? 20.562 15.335 -3.743 1.00 17.27 98 MET A C 1
ATOM 652 O O . MET A 1 82 ? 20.708 14.606 -2.754 1.00 17.18 98 MET A O 1
ATOM 657 N N . LEU A 1 83 ? 20.046 14.899 -4.886 1.00 16.96 99 LEU A N 1
ATOM 658 C CA . LEU A 1 83 ? 19.619 13.511 -5.035 1.00 18.75 99 LEU A CA 1
ATOM 659 C C . LEU A 1 83 ? 20.777 12.531 -4.864 1.00 21.53 99 LEU A C 1
ATOM 660 O O . LEU A 1 83 ? 20.610 11.471 -4.264 1.00 20.90 99 LEU A O 1
ATOM 665 N N . LYS A 1 84 ? 21.951 12.885 -5.377 1.00 21.26 100 LYS A N 1
ATOM 666 C CA . LYS A 1 84 ? 23.128 12.046 -5.184 1.00 25.18 100 LYS A CA 1
ATOM 667 C C . LYS A 1 84 ? 23.462 11.883 -3.699 1.00 24.93 100 LYS A C 1
ATOM 668 O O . LYS A 1 84 ? 23.881 10.810 -3.268 1.00 25.47 100 LYS A O 1
ATOM 674 N N . ARG A 1 85 ? 23.262 12.941 -2.918 1.00 23.40 101 ARG A N 1
ATOM 675 C CA . ARG A 1 85 ? 23.509 12.881 -1.479 1.00 22.59 101 ARG A CA 1
ATOM 676 C C . ARG A 1 85 ? 22.406 12.141 -0.720 1.00 23.91 101 ARG A C 1
ATOM 677 O O . ARG A 1 85 ? 22.636 11.643 0.381 1.00 25.40 101 ARG A O 1
ATOM 685 N N . ASN A 1 86 ? 21.211 12.073 -1.301 1.00 22.00 102 ASN A N 1
ATOM 686 C CA . ASN A 1 86 ? 20.041 11.614 -0.558 1.00 22.77 102 ASN A CA 1
ATOM 687 C C . ASN A 1 86 ? 19.362 10.366 -1.119 1.00 23.41 102 ASN A C 1
ATOM 688 O O . ASN A 1 86 ? 18.267 10.005 -0.687 1.00 23.61 102 ASN A O 1
ATOM 693 N N . LEU A 1 87 ? 20.002 9.709 -2.080 1.00 24.85 103 LEU A N 1
ATOM 694 C CA . LEU A 1 87 ? 19.467 8.462 -2.613 1.00 25.98 103 LEU A CA 1
ATOM 695 C C . LEU A 1 87 ? 20.448 7.312 -2.420 1.00 28.11 103 LEU A C 1
ATOM 696 O O . LEU A 1 87 ? 21.617 7.409 -2.791 1.00 29.37 103 LEU A O 1
ATOM 701 N N . VAL A 1 88 ? 19.962 6.226 -1.830 1.00 28.31 104 VAL A N 1
ATOM 702 C CA . VAL A 1 88 ? 20.711 4.977 -1.790 1.00 29.87 104 VAL A CA 1
ATOM 703 C C . VAL A 1 88 ? 20.339 4.143 -3.007 1.00 29.20 104 VAL A C 1
ATOM 704 O O . VAL A 1 88 ? 19.164 3.864 -3.239 1.00 28.29 104 VAL A O 1
ATOM 708 N N . ILE A 1 89 ? 21.338 3.749 -3.789 1.00 30.62 105 ILE A N 1
ATOM 709 C CA . ILE A 1 89 ? 21.081 2.944 -4.977 1.00 32.45 105 ILE A CA 1
ATOM 710 C C . ILE A 1 89 ? 20.941 1.478 -4.575 1.00 32.84 105 ILE A C 1
ATOM 711 O O . ILE A 1 89 ? 21.804 0.932 -3.887 1.00 32.03 105 ILE A O 1
ATOM 716 N N . LEU A 1 90 ? 19.851 0.849 -5.001 1.00 33.71 106 LEU A N 1
ATOM 717 C CA . LEU A 1 90 ? 19.584 -0.538 -4.636 1.00 36.25 106 LEU A CA 1
ATOM 718 C C . LEU A 1 90 ? 19.962 -1.477 -5.780 1.00 37.61 106 LEU A C 1
ATOM 719 O O . LEU A 1 90 ? 20.207 -0.977 -6.898 1.00 40.18 106 LEU A O 1
ATOM 728 N N . LEU B 2 2 ? 5.922 29.578 -19.336 1.00 23.45 2 LEU B N 1
ATOM 729 C CA . LEU B 2 2 ? 5.014 28.465 -19.069 1.00 21.07 2 LEU B CA 1
ATOM 730 C C . LEU B 2 2 ? 4.650 28.404 -17.587 1.00 19.10 2 LEU B C 1
ATOM 731 O O . LEU B 2 2 ? 5.139 29.199 -16.788 1.00 18.72 2 LEU B O 1
ATOM 736 N N . THR B 2 3 ? 3.781 27.464 -17.225 1.00 18.11 3 THR B N 1
ATOM 737 C CA . THR B 2 3 ? 3.463 27.230 -15.817 1.00 18.18 3 THR B CA 1
ATOM 738 C C . THR B 2 3 ? 4.532 26.340 -15.194 1.00 15.89 3 THR B C 1
ATOM 739 O O . THR B 2 3 ? 5.258 25.639 -15.903 1.00 15.82 3 THR B O 1
ATOM 743 N N . PHE B 2 4 ? 4.626 26.356 -13.869 1.00 15.26 4 PHE B N 1
ATOM 744 C CA . PHE B 2 4 ? 5.571 25.476 -13.195 1.00 14.69 4 PHE B CA 1
ATOM 745 C C . PHE B 2 4 ? 5.351 24.011 -13.576 1.00 16.00 4 PHE B C 1
ATOM 746 O O . PHE B 2 4 ? 6.309 23.290 -13.865 1.00 14.42 4 PHE B O 1
ATOM 766 N N . GLU B 2 6 ? 4.350 22.736 -16.263 1.00 17.10 6 GLU B N 1
ATOM 767 C CA . GLU B 2 6 ? 4.899 22.487 -17.587 1.00 18.81 6 GLU B CA 1
ATOM 768 C C . GLU B 2 6 ? 6.430 22.442 -17.591 1.00 18.96 6 GLU B C 1
ATOM 769 O O . GLU B 2 6 ? 7.025 21.586 -18.250 1.00 19.23 6 GLU B O 1
ATOM 775 N N . TYR B 2 7 ? 7.070 23.341 -16.847 1.00 18.04 7 TYR B N 1
ATOM 776 C CA . TYR B 2 7 ? 8.529 23.321 -16.759 1.00 16.84 7 TYR B CA 1
ATOM 777 C C . TYR B 2 7 ? 9.041 22.054 -16.092 1.00 16.57 7 TYR B C 1
ATOM 778 O O . TYR B 2 7 ? 10.028 21.468 -16.540 1.00 15.35 7 TYR B O 1
ATOM 787 N N . TRP B 2 8 ? 8.373 21.624 -15.023 1.00 14.11 8 TRP B N 1
ATOM 788 C CA . TRP B 2 8 ? 8.842 20.458 -14.293 1.00 14.67 8 TRP B CA 1
ATOM 789 C C . TRP B 2 8 ? 8.604 19.183 -15.092 1.00 16.10 8 TRP B C 1
ATOM 790 O O . TRP B 2 8 ? 9.385 18.239 -15.010 1.00 17.65 8 TRP B O 1
ATOM 801 N N . ALA B 2 9 ? 7.518 19.153 -15.858 1.00 17.75 9 ALA B N 1
ATOM 802 C CA . ALA B 2 9 ? 7.245 18.007 -16.719 1.00 17.71 9 ALA B CA 1
ATOM 803 C C . ALA B 2 9 ? 8.348 17.840 -17.766 1.00 18.22 9 ALA B C 1
ATOM 804 O O . ALA B 2 9 ? 8.723 16.716 -18.100 1.00 19.72 9 ALA B O 1
ATOM 806 N N . GLN B 2 10 ? 8.868 18.955 -18.278 1.00 18.91 10 GLN B N 1
ATOM 807 C CA . GLN B 2 10 ? 9.993 18.918 -19.216 1.00 20.91 10 GLN B CA 1
ATOM 808 C C . GLN B 2 10 ? 11.229 18.331 -18.545 1.00 21.69 10 GLN B C 1
ATOM 809 O O . GLN B 2 10 ? 11.936 17.503 -19.130 1.00 19.98 10 GLN B O 1
ATOM 815 N N . LEU B 2 11 ? 11.490 18.772 -17.318 1.00 19.78 11 LEU B N 1
ATOM 816 C CA . LEU B 2 11 ? 12.636 18.284 -16.563 1.00 20.39 11 LEU B CA 1
ATOM 817 C C . LEU B 2 11 ? 12.505 16.789 -16.292 1.00 20.81 11 LEU B C 1
ATOM 818 O O . LEU B 2 11 ? 13.448 16.024 -16.518 1.00 21.04 11 LEU B O 1
ATOM 832 N N . ALA B 2 13 ? 10.939 14.548 -17.850 1.00 29.21 13 ALA B N 1
ATOM 833 C CA . ALA B 2 13 ? 11.107 13.781 -19.076 1.00 34.78 13 ALA B CA 1
ATOM 834 C C . ALA B 2 13 ? 12.581 13.693 -19.449 1.00 38.47 13 ALA B C 1
ATOM 835 O O . ALA B 2 13 ? 13.039 12.675 -19.967 1.00 40.14 13 ALA B O 1
ATOM 837 N N . ALA B 2 14 ? 13.320 14.764 -19.175 1.00 41.90 14 ALA B N 1
ATOM 838 C CA . ALA B 2 14 ? 14.732 14.836 -19.529 1.00 46.39 14 ALA B CA 1
ATOM 839 C C . ALA B 2 14 ? 15.568 13.951 -18.615 1.00 50.38 14 ALA B C 1
ATOM 840 O O . ALA B 2 14 ? 16.644 13.493 -18.996 1.00 51.51 14 ALA B O 1
ATOM 842 N N . ALA B 2 15 ? 15.069 13.715 -17.406 1.00 54.59 15 ALA B N 1
ATOM 843 C CA . ALA B 2 15 ? 15.771 12.873 -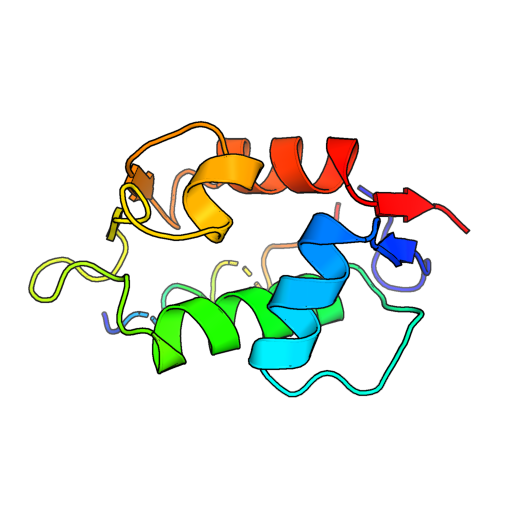16.449 1.00 59.29 15 ALA B CA 1
ATOM 844 C C . ALA B 2 15 ? 15.891 11.454 -16.990 1.00 62.66 15 ALA B C 1
ATOM 845 O O . ALA B 2 15 ? 14.900 10.850 -17.404 1.00 63.51 15 ALA B O 1
ATOM 847 N N . ALA B 2 16 ? 17.113 10.932 -16.986 1.00 66.16 16 ALA B N 1
ATOM 848 C CA . ALA B 2 16 ? 17.385 9.588 -17.483 1.00 69.48 16 ALA B CA 1
ATOM 849 C C . ALA B 2 16 ? 18.679 9.066 -16.867 1.00 71.49 16 ALA B C 1
ATOM 850 O O . ALA B 2 16 ? 18.914 7.858 -16.816 1.00 71.79 16 ALA B O 1
ATOM 852 N N . ALA B 2 17 ? 19.515 9.990 -16.403 1.00 73.77 17 ALA B N 1
ATOM 853 C CA . ALA B 2 17 ? 20.773 9.644 -15.754 1.00 75.78 17 ALA B CA 1
ATOM 854 C C . ALA B 2 17 ? 21.317 10.851 -14.994 1.00 77.20 17 ALA B C 1
ATOM 855 O O . ALA B 2 17 ? 20.691 11.330 -14.047 1.00 77.66 17 ALA B O 1
#

Radius of gyration: 12.69 Å; Cα contacts (8 Å, |Δi|>4): 149; chains: 2; bounding box: 22×36×25 Å

CATH classification: 1.10.245.10

B-factor: mean 28.02, std 14.32, range [11.78, 79.93]

Sequence (104 aa):
LPGEGTQVHPRAPLLQILKVAGAQEEVFTVKEVMHYLGQYIMMKQLYDKQRQHIVHCHDDPLGELLEVGSFSVKNPSPLYEMLKRNLVILLTFEYWAQLAAAAA

Solvent-accessible surface area: 5631 Å² total

Nearest PDB stru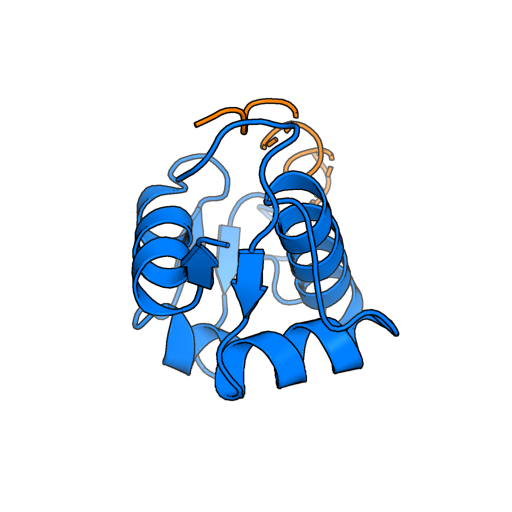ctures (foldseek):
  6v4e-assembly1_A  TM=1.008E+00  e=5.548E-19  Danio rerio
  3dac-assembly2_A  TM=1.008E+00  e=4.366E-17  Danio rerio
  2z5s-assembly3_O  TM=1.000E+00  e=1.279E-16  Danio rerio
  2z5s-assembly1_M  TM=9.794E-01  e=1.196E-16  Danio rerio
  3fdo-assembly4_A-2  TM=9.871E-01  e=1.478E-13  Homo sapiens

Organism: Danio rerio (NCBI:txid7955)

InterPro domains:
  IPR001876 Zinc finger, RanBP2-type [PS01358] (309-328)
  IPR001876 Zinc finger, RanBP2-type [PS50199] (305-334)
  IPR003121 SWIB/MDM2 domain [PF02201] (28-84)
  IPR003121 SWIB/MDM2 domain [PS51925] (22-105)
  IPR013083 Zinc finger, RING/FYVE/PHD-type [G3DSA:3.30.40.10] (434-496)
  IPR015458 MDM4 [PIRSF500699] (6-496)
  IPR016495 p53 negative regulator Mdm2/Mdm4 [PIRSF006748] (3-496)
  IPR036443 Zinc finger, RanBP2-type superfamily [SSF90209] (296-340)
  IPR036885 SWIB/MDM2 domain superfamily [G3DSA:1.10.245.10] (11-108)
  IPR036885 SWIB/MDM2 domain superfamily [SSF47592] (15-117)
  IPR051652 MDM2/MDM4 and MUL1 [PTHR12183] (26-495)

Foldseek 3Di:
DDDQPWKKFFADLLVVLLVVLPDPDRIDGVVSSVVSVVSSCVVVVQADPPHRQKGACQPHSVCVLLVDGMDGVVGCVSVVVSCVVTIGTD/DPVVVVVVCVVDDD